Protein AF-A0A1L9REX5-F1 (afdb_monomer_lite)

Sequence (166 aa):
MTVNLNIWGQWEPEEWFLGEIGVVFCIDSLRELSISGVHLLPDDPKIDNPEKYHGQTQLEMLDVSGLCIDTQALCNMLSFPKALLHVRIYQVNDEGYEDMPGECATMEGLTAALDKQKHSLEVLEIQRPLKIIGSPPIEECTLDLSGFPKLEEYIGPYRDSSGISK

Structure (mmCIF, N/CA/C/O backbone):
data_AF-A0A1L9REX5-F1
#
_entry.id   AF-A0A1L9REX5-F1
#
loop_
_atom_site.group_PDB
_atom_site.id
_atom_site.type_symbol
_atom_site.label_atom_id
_atom_site.label_alt_id
_atom_site.label_comp_id
_atom_site.label_asym_id
_atom_site.label_entity_id
_atom_site.label_seq_id
_atom_site.pdbx_PDB_ins_code
_atom_site.Cartn_x
_atom_site.Cartn_y
_atom_site.Cartn_z
_atom_site.occupancy
_atom_site.B_iso_or_equiv
_atom_site.auth_seq_id
_atom_site.auth_comp_id
_atom_site.auth_asym_id
_atom_site.auth_atom_id
_atom_site.pdbx_PDB_model_num
ATOM 1 N N . MET A 1 1 ? -10.747 -13.324 6.744 1.00 87.25 1 MET A N 1
ATOM 2 C CA . MET A 1 1 ? -10.226 -14.358 5.823 1.00 87.25 1 MET A CA 1
ATOM 3 C C . MET A 1 1 ? -8.866 -13.898 5.343 1.00 87.25 1 MET A C 1
ATOM 5 O O . MET A 1 1 ? -8.732 -12.705 5.090 1.00 87.25 1 MET A O 1
ATOM 9 N N . THR A 1 2 ? -7.912 -14.814 5.221 1.00 89.00 2 THR A N 1
ATOM 10 C CA . THR A 1 2 ? -6.552 -14.526 4.746 1.00 89.00 2 THR A CA 1
ATOM 11 C C . THR A 1 2 ? -6.349 -15.198 3.398 1.00 89.00 2 THR A C 1
ATOM 13 O O . THR A 1 2 ? -6.713 -16.365 3.237 1.00 89.00 2 THR A O 1
ATOM 16 N N . VAL A 1 3 ? -5.785 -14.472 2.438 1.00 87.69 3 VAL A N 1
ATOM 17 C CA . VAL A 1 3 ? -5.393 -15.008 1.133 1.00 87.69 3 VAL A CA 1
ATOM 18 C C . VAL A 1 3 ? -3.912 -14.731 0.926 1.00 87.69 3 VAL A C 1
ATOM 20 O O . VAL A 1 3 ? -3.453 -13.605 1.089 1.00 87.69 3 VAL A O 1
ATOM 23 N N . ASN A 1 4 ? -3.177 -15.776 0.556 1.00 83.88 4 ASN A N 1
ATOM 24 C CA . ASN A 1 4 ? -1.774 -15.684 0.183 1.00 83.88 4 ASN A CA 1
ATOM 25 C C . ASN A 1 4 ? -1.651 -16.113 -1.276 1.00 83.88 4 ASN A C 1
ATOM 27 O O . ASN A 1 4 ? -1.946 -17.262 -1.612 1.00 83.88 4 ASN A O 1
ATOM 31 N N . LEU A 1 5 ? -1.239 -15.186 -2.132 1.00 80.94 5 LEU A N 1
ATOM 32 C CA . LEU A 1 5 ? -0.965 -15.422 -3.538 1.00 80.94 5 LEU A CA 1
ATOM 33 C C . LEU A 1 5 ? 0.541 -15.400 -3.732 1.00 80.94 5 LEU A C 1
ATOM 35 O O . LEU A 1 5 ? 1.179 -14.362 -3.590 1.00 80.94 5 LEU A O 1
ATOM 39 N N . ASN A 1 6 ? 1.099 -16.558 -4.065 1.00 75.19 6 ASN A N 1
ATOM 40 C CA . ASN A 1 6 ? 2.493 -16.657 -4.462 1.00 75.19 6 ASN A CA 1
ATOM 41 C C . ASN A 1 6 ? 2.530 -16.903 -5.963 1.00 75.19 6 ASN A C 1
ATOM 43 O O . ASN A 1 6 ? 2.181 -17.995 -6.421 1.00 75.19 6 ASN A O 1
ATOM 47 N N . ILE A 1 7 ? 2.895 -15.873 -6.716 1.00 72.12 7 ILE A N 1
ATOM 48 C CA . ILE A 1 7 ? 2.932 -15.937 -8.169 1.00 72.12 7 ILE A CA 1
ATOM 49 C C . ILE A 1 7 ? 4.338 -16.358 -8.572 1.00 72.12 7 ILE A C 1
ATOM 51 O O . ILE A 1 7 ? 5.293 -15.593 -8.483 1.00 72.12 7 ILE A O 1
ATOM 55 N N . TRP A 1 8 ? 4.453 -17.616 -8.989 1.00 58.19 8 TRP A N 1
ATOM 56 C CA . TRP A 1 8 ? 5.683 -18.197 -9.512 1.00 58.19 8 TRP A CA 1
ATOM 57 C C . TRP A 1 8 ? 5.495 -18.421 -11.013 1.00 58.19 8 TRP A C 1
ATOM 59 O O . TRP A 1 8 ? 5.040 -19.483 -11.432 1.00 58.19 8 TRP A O 1
ATOM 69 N N . GLY A 1 9 ? 5.779 -17.401 -11.819 1.00 52.28 9 GLY A N 1
ATOM 70 C CA . GLY A 1 9 ? 5.798 -17.500 -13.280 1.00 52.28 9 GLY A CA 1
ATOM 71 C C . GLY A 1 9 ? 7.234 -17.526 -13.791 1.00 52.28 9 GLY A C 1
ATOM 72 O O . GLY A 1 9 ? 8.088 -16.812 -13.264 1.00 52.28 9 GLY A O 1
ATOM 73 N N . GLN A 1 10 ? 7.527 -18.347 -14.802 1.00 50.38 10 GLN A N 1
ATOM 74 C CA . GLN A 1 10 ? 8.771 -18.184 -15.552 1.00 50.38 10 GLN A CA 1
ATOM 75 C C . GLN A 1 10 ? 8.665 -16.889 -16.358 1.00 50.38 10 GLN A C 1
ATOM 77 O O . GLN A 1 10 ? 7.926 -16.848 -17.325 1.00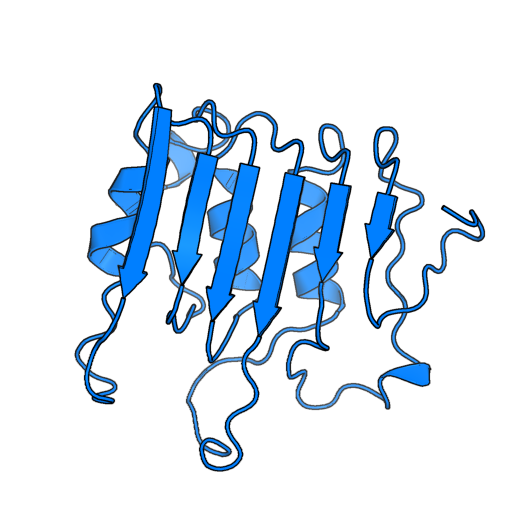 50.38 10 GLN A O 1
ATOM 82 N N . TRP A 1 11 ? 9.360 -15.853 -15.887 1.00 54.56 11 TRP A N 1
ATOM 83 C CA . TRP A 1 11 ? 10.078 -14.779 -16.591 1.00 54.56 11 TRP A CA 1
ATOM 84 C C . TRP A 1 11 ? 9.717 -14.428 -18.051 1.00 54.56 11 TRP A C 1
ATOM 86 O O . TRP A 1 11 ? 10.611 -14.087 -18.823 1.00 54.56 11 TRP A O 1
ATOM 96 N N . GLU A 1 12 ? 8.447 -14.458 -18.447 1.00 52.34 12 GLU A N 1
ATOM 97 C CA . GLU A 1 12 ? 7.996 -13.894 -19.716 1.00 52.34 12 GLU A CA 1
ATOM 98 C C . GLU A 1 12 ? 7.211 -12.599 -19.457 1.00 52.34 12 GLU A C 1
ATOM 100 O O . GLU A 1 12 ? 6.191 -12.621 -18.762 1.00 52.34 12 GLU A O 1
ATOM 105 N N . PRO A 1 13 ? 7.668 -11.456 -20.009 1.00 50.41 13 PRO A N 1
ATOM 106 C CA . PRO A 1 13 ? 6.993 -10.161 -19.917 1.00 50.41 13 PRO A CA 1
ATOM 107 C C . PRO A 1 13 ? 5.523 -10.156 -20.369 1.00 50.41 13 PRO A C 1
ATOM 109 O O . PRO A 1 13 ? 4.797 -9.199 -20.144 1.00 50.41 13 PRO A O 1
ATOM 112 N N . GLU A 1 14 ? 5.076 -11.198 -21.062 1.00 50.72 14 GLU A N 1
ATOM 113 C CA . GLU A 1 14 ? 3.751 -11.257 -21.674 1.00 50.72 14 GLU A CA 1
ATOM 114 C C . GLU A 1 14 ? 2.703 -11.929 -20.761 1.00 50.72 14 GLU A C 1
ATOM 116 O O . GLU A 1 14 ? 1.505 -11.801 -21.009 1.00 50.72 14 GLU A O 1
ATOM 121 N N . GLU A 1 15 ? 3.121 -12.560 -19.653 1.00 49.34 15 GLU A N 1
ATOM 122 C CA . GLU A 1 15 ? 2.246 -13.255 -18.691 1.00 49.34 15 GLU A CA 1
ATOM 123 C C . GLU A 1 15 ? 2.091 -12.493 -17.358 1.00 49.34 15 GLU A C 1
ATOM 125 O O . GLU A 1 15 ? 2.063 -13.066 -16.267 1.00 49.34 15 GLU A O 1
ATOM 130 N N . TRP A 1 16 ? 2.000 -11.163 -17.414 1.00 55.53 16 TRP A N 1
ATOM 131 C CA . TRP A 1 16 ? 1.821 -10.315 -16.232 1.00 55.53 16 TRP A CA 1
ATOM 132 C C . TRP A 1 16 ? 0.420 -10.479 -15.616 1.00 55.53 16 TRP A C 1
ATOM 134 O O . TRP A 1 16 ? -0.557 -9.831 -15.989 1.00 5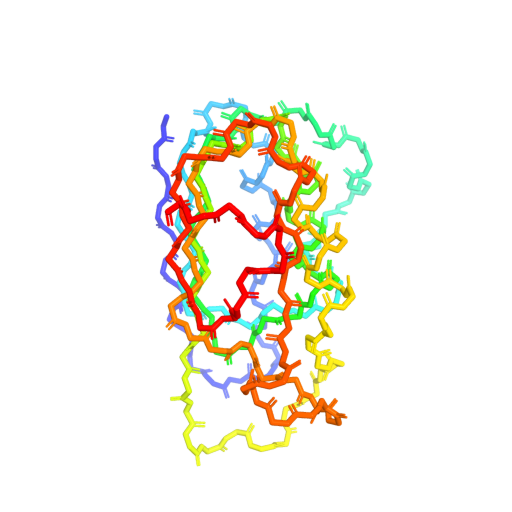5.53 16 TRP A O 1
ATOM 144 N N . PHE A 1 17 ? 0.343 -11.396 -14.652 1.00 54.88 17 PHE A N 1
ATOM 145 C CA . PHE A 1 17 ? -0.872 -11.973 -14.066 1.00 54.88 17 PHE A CA 1
ATOM 146 C C . PHE A 1 17 ? -1.748 -11.037 -13.207 1.00 54.88 17 PHE A C 1
ATOM 148 O O . PHE A 1 17 ? -2.794 -11.467 -12.717 1.00 54.88 17 PHE A O 1
ATOM 155 N N . LEU A 1 18 ? -1.373 -9.771 -12.989 1.00 56.34 18 LEU A N 1
ATOM 156 C CA . LEU A 1 18 ? -2.115 -8.889 -12.072 1.00 56.34 18 LEU A CA 1
ATOM 157 C C . LEU A 1 18 ? -3.479 -8.444 -12.597 1.00 56.34 18 LEU A C 1
ATOM 159 O O . LEU A 1 18 ? -4.344 -8.085 -11.794 1.00 56.34 18 LEU A O 1
ATOM 163 N N . GLY A 1 19 ? -3.710 -8.539 -13.910 1.00 54.91 19 GLY A N 1
ATOM 164 C CA . GLY A 1 19 ? -5.004 -8.193 -14.489 1.00 54.91 19 GLY A CA 1
ATOM 165 C C . GLY A 1 19 ? -6.164 -9.048 -13.971 1.00 54.91 19 GLY A C 1
ATOM 166 O O . GLY A 1 19 ? -7.270 -8.551 -13.817 1.00 54.91 19 GLY A O 1
ATOM 167 N N . GLU A 1 20 ? -5.906 -10.306 -13.613 1.00 59.31 20 GLU A N 1
ATOM 168 C CA . GLU A 1 20 ? -6.927 -11.224 -13.084 1.00 59.31 20 GLU A CA 1
ATOM 169 C C . GLU A 1 20 ? -7.011 -11.196 -11.546 1.00 59.31 20 GLU A C 1
ATOM 171 O O . GLU A 1 20 ? -7.964 -11.698 -10.952 1.00 59.31 20 GLU A O 1
ATOM 176 N N . ILE A 1 21 ? -6.026 -10.598 -10.866 1.00 69.06 21 ILE A N 1
ATOM 177 C CA . ILE A 1 21 ? -5.927 -10.601 -9.395 1.00 69.06 21 ILE A CA 1
ATOM 178 C C . ILE A 1 21 ? -6.644 -9.404 -8.773 1.00 69.06 21 ILE A C 1
ATOM 180 O O . ILE A 1 21 ? -6.998 -9.447 -7.594 1.00 69.06 21 ILE A O 1
ATOM 184 N N . GLY A 1 22 ? -6.960 -8.373 -9.559 1.00 72.56 22 GLY A N 1
ATOM 185 C CA . GLY A 1 22 ? -7.740 -7.227 -9.097 1.00 72.56 22 GLY A CA 1
ATOM 186 C C . GLY A 1 22 ? -9.053 -7.613 -8.404 1.00 72.56 22 GLY A C 1
ATOM 187 O O . GLY A 1 22 ? -9.425 -7.014 -7.397 1.00 72.56 22 GLY A O 1
ATOM 188 N N . VAL A 1 23 ? -9.695 -8.702 -8.841 1.00 78.69 23 VAL A N 1
ATOM 189 C CA . VAL A 1 23 ? -10.913 -9.241 -8.213 1.00 78.69 23 VAL A CA 1
ATOM 190 C C . VAL A 1 23 ? -10.743 -9.576 -6.727 1.00 78.69 23 VAL A C 1
ATOM 192 O O . VAL A 1 23 ? -11.713 -9.539 -5.975 1.00 78.69 23 VAL A O 1
ATOM 195 N N . VAL A 1 24 ? -9.522 -9.876 -6.276 1.00 83.69 24 VAL A N 1
ATOM 196 C CA . VAL A 1 24 ? -9.230 -10.210 -4.876 1.00 83.69 24 VAL A CA 1
ATOM 197 C C . VAL A 1 24 ? -9.451 -9.003 -3.972 1.00 83.69 24 VAL A C 1
ATOM 199 O O . VAL A 1 24 ? -9.936 -9.164 -2.852 1.00 83.69 24 VAL A O 1
ATOM 202 N N . PHE A 1 25 ? -9.212 -7.792 -4.482 1.00 83.00 25 PHE A N 1
ATOM 203 C CA . PHE A 1 25 ? -9.580 -6.568 -3.779 1.00 83.00 25 PHE A CA 1
ATOM 204 C C . PHE A 1 25 ? -11.101 -6.448 -3.637 1.00 83.00 25 PHE A C 1
ATOM 206 O O . PHE A 1 25 ? -11.570 -5.955 -2.626 1.00 83.00 25 PHE A O 1
ATOM 213 N N . CYS A 1 26 ? -11.908 -6.984 -4.550 1.00 82.56 26 CYS A N 1
ATOM 214 C CA . CYS A 1 26 ? -13.371 -6.912 -4.462 1.00 82.56 26 CYS A CA 1
ATOM 215 C C . CYS A 1 26 ? -14.009 -7.887 -3.447 1.00 82.56 26 CYS A C 1
ATOM 217 O O . CYS A 1 26 ? -15.235 -7.950 -3.360 1.00 82.56 26 CYS A O 1
ATOM 219 N N . ILE A 1 27 ? -13.228 -8.684 -2.707 1.00 86.44 27 ILE A N 1
ATOM 220 C CA . ILE A 1 27 ? -13.766 -9.681 -1.771 1.00 86.44 27 ILE A CA 1
ATOM 221 C C . ILE A 1 27 ? -14.001 -9.052 -0.389 1.00 86.44 27 ILE A C 1
ATOM 223 O O . ILE A 1 27 ? -13.082 -8.922 0.415 1.00 86.44 27 ILE A O 1
ATOM 227 N N . ASP A 1 28 ? -15.259 -8.759 -0.055 1.00 85.50 28 ASP A N 1
ATOM 228 C CA . ASP A 1 28 ? -15.643 -8.084 1.199 1.00 85.50 28 ASP A CA 1
ATOM 229 C C . ASP A 1 28 ? -15.229 -8.814 2.490 1.00 85.50 28 ASP A C 1
ATOM 231 O O . ASP A 1 28 ? -15.068 -8.195 3.540 1.00 85.50 28 ASP A O 1
ATOM 235 N N . SER A 1 29 ? -15.080 -10.141 2.461 1.00 89.38 29 SER A N 1
ATOM 236 C CA . SER A 1 29 ? -14.669 -10.929 3.635 1.00 89.38 29 SER A CA 1
ATOM 237 C C . SER A 1 29 ? -13.151 -11.020 3.821 1.00 89.38 29 SER A C 1
ATOM 239 O O . SER A 1 29 ? -12.683 -11.598 4.816 1.00 89.38 29 SER A O 1
ATOM 241 N N . LEU A 1 30 ? -12.380 -10.524 2.852 1.00 91.44 30 LEU A N 1
ATOM 242 C CA . LEU A 1 30 ? -10.926 -10.538 2.887 1.00 91.44 30 LEU A CA 1
ATOM 243 C C . LEU A 1 30 ? -10.421 -9.503 3.894 1.00 91.44 30 LEU A C 1
ATOM 245 O O . LEU A 1 30 ? -10.853 -8.356 3.887 1.00 91.44 30 LEU A O 1
ATOM 249 N N . ARG A 1 31 ? -9.532 -9.942 4.786 1.00 95.25 31 ARG A N 1
ATOM 250 C CA . ARG A 1 31 ? -8.938 -9.124 5.857 1.00 95.25 31 ARG A CA 1
ATOM 251 C C . ARG A 1 31 ? -7.434 -8.990 5.680 1.00 95.25 31 ARG A C 1
ATOM 253 O O . ARG A 1 31 ? -6.879 -7.937 5.952 1.00 95.25 31 ARG A O 1
ATOM 260 N N . GLU A 1 32 ? -6.800 -10.033 5.164 1.00 96.56 32 GLU A N 1
ATOM 261 C CA . GLU A 1 32 ? -5.356 -10.088 4.978 1.00 96.56 32 GLU A CA 1
ATOM 262 C C . GLU A 1 32 ? -5.049 -10.604 3.574 1.00 96.56 32 GLU A C 1
ATOM 264 O O . GLU A 1 32 ? -5.591 -11.634 3.154 1.00 96.56 32 GLU A O 1
ATOM 269 N N . LEU A 1 33 ? -4.183 -9.888 2.863 1.00 93.00 33 LEU A N 1
ATOM 270 C CA . LEU A 1 33 ? -3.754 -10.215 1.513 1.00 93.00 33 LEU A CA 1
ATOM 271 C C . LEU A 1 33 ? -2.236 -10.141 1.446 1.00 93.00 33 LEU A C 1
ATOM 273 O O . LEU A 1 33 ? -1.663 -9.068 1.615 1.00 93.00 33 LEU A O 1
ATOM 277 N N . SER A 1 34 ? -1.604 -11.277 1.172 1.00 92.38 34 SER A N 1
ATOM 278 C CA . SER A 1 34 ? -0.194 -11.328 0.801 1.00 92.38 34 SER A CA 1
ATOM 279 C C . SER A 1 34 ? -0.075 -11.658 -0.679 1.00 92.38 34 SER A C 1
ATOM 281 O O . SER A 1 34 ? -0.679 -12.625 -1.150 1.00 92.38 34 SER A O 1
ATOM 283 N N . ILE A 1 35 ? 0.677 -10.845 -1.409 1.00 87.69 35 ILE A N 1
ATOM 284 C CA . ILE A 1 35 ? 0.975 -11.016 -2.825 1.00 87.69 35 ILE A CA 1
ATOM 285 C C . ILE A 1 35 ? 2.492 -11.046 -2.957 1.00 87.69 35 ILE A C 1
ATOM 287 O O . ILE A 1 35 ? 3.156 -10.061 -2.650 1.00 87.69 35 ILE A O 1
ATOM 291 N N . SER A 1 36 ? 3.046 -12.159 -3.427 1.00 85.31 36 SER A N 1
ATOM 292 C CA . SER A 1 36 ? 4.485 -12.308 -3.633 1.00 85.31 36 SER A CA 1
ATOM 293 C C . SER A 1 36 ? 4.831 -12.688 -5.072 1.00 85.31 36 SER A C 1
ATOM 295 O O . SER A 1 36 ? 4.037 -13.329 -5.765 1.00 85.31 36 SER A O 1
ATOM 297 N N . GLY A 1 37 ? 6.027 -12.287 -5.5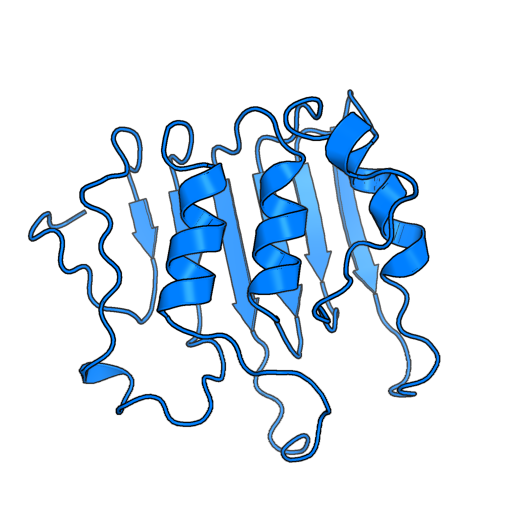14 1.00 77.75 37 GLY A N 1
ATOM 298 C CA . GLY A 1 37 ? 6.554 -12.603 -6.844 1.00 77.75 37 GLY A CA 1
ATOM 299 C C . GLY A 1 37 ? 5.939 -11.771 -7.973 1.00 77.75 37 GLY A C 1
ATOM 300 O O . GLY A 1 37 ? 5.866 -12.238 -9.105 1.00 77.75 37 GLY A O 1
ATOM 301 N N . VAL A 1 38 ? 5.466 -10.554 -7.677 1.00 76.31 38 VAL A N 1
ATOM 302 C CA . VAL A 1 38 ? 4.789 -9.694 -8.664 1.00 76.31 38 VAL A CA 1
ATOM 303 C C . VAL A 1 38 ? 5.687 -8.645 -9.311 1.00 76.31 38 VAL A C 1
ATOM 305 O O . VAL A 1 38 ? 6.650 -8.162 -8.717 1.00 76.31 38 VAL A O 1
ATOM 308 N N . HIS A 1 39 ? 5.310 -8.242 -10.521 1.00 77.81 39 HIS A N 1
ATOM 309 C CA . HIS A 1 39 ? 5.734 -6.992 -11.145 1.00 77.81 39 HIS A CA 1
ATOM 310 C C . HIS A 1 39 ? 4.514 -6.080 -11.192 1.00 77.81 39 HIS A C 1
ATOM 312 O O . HIS A 1 39 ? 3.620 -6.334 -11.992 1.00 77.81 39 HIS A O 1
ATOM 318 N N . LEU A 1 40 ? 4.445 -5.077 -10.314 1.00 79.00 40 LEU A N 1
ATOM 319 C CA . LEU A 1 40 ? 3.363 -4.096 -10.365 1.00 79.00 40 LEU A CA 1
ATOM 320 C C . LEU A 1 40 ? 3.689 -3.044 -11.423 1.00 79.00 40 LEU A C 1
ATOM 322 O O . LEU A 1 40 ? 4.715 -2.369 -11.316 1.00 79.00 40 LEU A O 1
ATOM 326 N N . LEU A 1 41 ? 2.809 -2.890 -12.405 1.00 79.12 41 LEU A N 1
ATOM 327 C CA . LEU A 1 41 ? 2.914 -1.899 -13.471 1.00 79.12 41 LEU A CA 1
ATOM 328 C C . LEU A 1 41 ? 1.868 -0.795 -13.286 1.00 79.12 41 LEU A C 1
ATOM 330 O O . LEU A 1 41 ? 0.863 -1.040 -12.622 1.00 79.12 41 LEU A O 1
ATOM 334 N N . PRO A 1 42 ? 2.042 0.395 -13.892 1.00 79.56 42 PRO A N 1
ATOM 335 C CA . PRO A 1 42 ? 1.188 1.560 -13.629 1.00 79.56 42 PRO A CA 1
ATOM 336 C C . PRO A 1 42 ? -0.331 1.322 -13.697 1.00 79.56 42 PRO A C 1
ATOM 338 O O . PRO A 1 42 ? -1.087 1.928 -12.937 1.00 79.56 42 PRO A O 1
ATOM 341 N N . ASP A 1 43 ? -0.777 0.420 -14.575 1.00 79.12 43 ASP A N 1
ATOM 342 C CA . ASP A 1 43 ? -2.196 0.109 -14.792 1.00 79.12 43 ASP A CA 1
ATOM 343 C C . ASP A 1 43 ? -2.746 -0.997 -13.866 1.00 79.12 43 ASP A C 1
ATOM 345 O O . ASP A 1 43 ? -3.905 -1.399 -13.998 1.00 79.12 43 ASP A O 1
ATOM 349 N N . ASP A 1 44 ? -1.939 -1.517 -12.937 1.00 81.31 44 ASP A N 1
ATOM 350 C CA . ASP A 1 44 ? -2.364 -2.545 -11.991 1.00 81.31 44 ASP A CA 1
ATOM 351 C C . ASP A 1 44 ? -3.045 -1.954 -10.737 1.00 81.31 44 ASP A C 1
ATOM 353 O O . ASP A 1 44 ? -2.742 -0.833 -10.322 1.00 81.31 44 ASP A O 1
ATOM 357 N N . PRO A 1 45 ? -3.954 -2.707 -10.087 1.00 84.38 45 PRO A N 1
ATOM 358 C CA . PRO A 1 45 ? -4.570 -3.923 -10.605 1.00 84.38 45 PRO A CA 1
ATOM 359 C C . PRO A 1 45 ? -5.590 -3.577 -11.699 1.00 84.38 45 PRO A C 1
ATOM 361 O O . PRO A 1 45 ? -6.383 -2.645 -11.543 1.00 84.38 45 PRO A O 1
ATOM 364 N N . LYS A 1 46 ? -5.637 -4.362 -12.782 1.00 81.25 46 LYS A N 1
ATOM 365 C CA . LYS A 1 46 ? -6.642 -4.143 -13.835 1.00 81.25 46 LYS A CA 1
ATOM 366 C C . LYS A 1 46 ? -8.008 -4.586 -13.319 1.00 81.25 46 LYS A C 1
ATOM 368 O O . LYS A 1 46 ? -8.266 -5.770 -13.133 1.00 81.25 46 LYS A O 1
ATOM 373 N N . ILE A 1 47 ? -8.878 -3.623 -13.048 1.00 78.25 47 ILE A N 1
ATOM 374 C CA . ILE A 1 47 ? -10.252 -3.853 -12.598 1.00 78.25 47 ILE A CA 1
ATOM 375 C C . ILE A 1 47 ? -11.171 -3.016 -13.473 1.00 78.25 47 ILE A C 1
ATOM 377 O O . ILE A 1 47 ? -10.935 -1.825 -13.669 1.00 78.25 47 ILE A O 1
ATOM 381 N N . ASP A 1 48 ? -12.253 -3.619 -13.957 1.00 79.56 48 ASP A N 1
ATOM 382 C CA . ASP A 1 48 ? -13.306 -2.867 -14.629 1.00 79.56 48 ASP A CA 1
ATOM 383 C C . ASP A 1 48 ? -13.976 -1.907 -13.637 1.00 79.56 48 ASP A C 1
ATOM 385 O O . ASP A 1 48 ? -14.593 -2.325 -12.654 1.00 79.56 48 ASP A O 1
ATOM 389 N N . ASN A 1 49 ? -13.898 -0.606 -13.931 1.00 80.50 49 ASN A N 1
ATOM 390 C CA . ASN A 1 49 ? -14.471 0.471 -13.118 1.00 80.50 49 ASN A CA 1
ATOM 391 C C . ASN A 1 49 ? -13.959 0.470 -11.653 1.00 80.50 49 ASN A C 1
ATOM 393 O O . ASN A 1 49 ? -14.748 0.259 -10.725 1.00 80.50 49 ASN A O 1
ATOM 397 N N . PRO A 1 50 ? -12.654 0.725 -11.426 1.00 79.88 50 PRO A N 1
ATOM 398 C CA . PRO A 1 50 ? -12.018 0.610 -10.107 1.00 79.88 50 PRO A CA 1
ATOM 399 C C . PRO A 1 50 ? -12.637 1.553 -9.064 1.00 79.88 50 PRO A C 1
ATOM 401 O O . PRO A 1 50 ? -12.803 1.169 -7.907 1.00 79.88 50 PRO A O 1
ATOM 404 N N . GLU A 1 51 ? -13.115 2.724 -9.499 1.00 84.38 51 GLU A N 1
ATOM 405 C CA . GLU A 1 51 ? -13.815 3.713 -8.666 1.00 84.38 51 GLU A CA 1
ATOM 406 C C . GLU A 1 51 ? -15.016 3.137 -7.914 1.00 84.38 51 GLU A C 1
ATOM 408 O O . GLU A 1 51 ? -15.349 3.578 -6.814 1.00 84.38 51 GLU A O 1
ATOM 413 N N . LYS A 1 52 ? -15.670 2.116 -8.481 1.00 84.00 52 LYS A N 1
ATOM 414 C CA . LYS A 1 52 ? -16.788 1.438 -7.826 1.00 84.00 52 LYS A CA 1
ATOM 415 C C . LYS A 1 52 ? -16.361 0.731 -6.542 1.00 84.00 52 LYS A C 1
ATOM 417 O O . LYS A 1 52 ? -17.198 0.579 -5.664 1.00 84.00 52 LYS A O 1
ATOM 422 N N . TYR A 1 53 ? -15.115 0.280 -6.445 1.00 82.44 53 TYR A N 1
ATOM 423 C CA . TYR A 1 53 ? -14.616 -0.560 -5.355 1.00 82.44 53 TYR A CA 1
ATOM 424 C C . TYR A 1 53 ? -13.731 0.209 -4.365 1.00 82.44 53 TYR A C 1
ATOM 426 O O . TYR A 1 53 ? -13.348 -0.341 -3.331 1.00 82.44 53 TYR A O 1
ATOM 434 N N . HIS A 1 54 ? -13.434 1.481 -4.645 1.00 87.38 54 HIS A N 1
ATOM 435 C CA . HIS A 1 54 ? -12.671 2.348 -3.753 1.00 87.38 54 HIS A CA 1
ATOM 436 C C . HIS A 1 54 ? -13.331 2.466 -2.372 1.00 87.38 54 HIS A C 1
ATOM 438 O O . HIS A 1 54 ? -14.524 2.750 -2.243 1.00 87.38 54 HIS A O 1
ATOM 444 N N . GLY A 1 55 ? -12.539 2.233 -1.326 1.00 84.38 55 GLY A N 1
ATOM 445 C CA . GLY A 1 55 ? -12.969 2.267 0.071 1.00 84.38 55 GLY A CA 1
ATOM 446 C C . GLY A 1 55 ? -14.030 1.233 0.475 1.00 84.38 55 GLY A C 1
ATOM 447 O O . GLY A 1 55 ? -14.697 1.434 1.494 1.00 84.38 55 GLY A O 1
ATOM 448 N N . GLN A 1 56 ? -14.241 0.161 -0.297 1.00 82.88 56 GLN A N 1
ATOM 449 C CA . GLN A 1 56 ? -15.289 -0.832 -0.003 1.00 82.88 56 GLN A CA 1
ATOM 450 C C . GLN A 1 56 ? -14.765 -2.075 0.706 1.00 82.88 56 GLN A C 1
ATOM 452 O O . GLN A 1 56 ? -15.478 -2.686 1.507 1.00 82.88 56 GLN A O 1
ATOM 457 N N . THR A 1 57 ? -13.508 -2.426 0.451 1.00 88.25 57 THR A N 1
ATOM 458 C CA . THR A 1 57 ? -12.934 -3.669 0.955 1.00 88.25 57 THR A CA 1
ATOM 459 C C . THR A 1 57 ? -12.647 -3.551 2.444 1.00 88.25 57 THR A C 1
ATOM 461 O O . THR A 1 57 ? -12.328 -2.483 2.977 1.00 88.25 57 THR A O 1
ATOM 464 N N . GLN A 1 58 ? -12.774 -4.680 3.126 1.00 91.94 58 GLN A N 1
ATOM 465 C CA . GLN A 1 58 ? -12.510 -4.797 4.551 1.00 91.94 58 GLN A CA 1
ATOM 466 C C . GLN A 1 58 ? -11.055 -5.188 4.843 1.00 91.94 58 GLN A C 1
ATOM 468 O O . GLN A 1 58 ? -10.761 -5.667 5.935 1.00 91.94 58 GLN A O 1
ATOM 473 N N . LEU A 1 59 ? -10.165 -5.031 3.860 1.00 94.81 59 LEU A N 1
ATOM 474 C CA . LEU A 1 59 ? -8.770 -5.419 3.978 1.00 94.81 59 LEU A CA 1
ATOM 475 C C . LEU A 1 59 ? -8.072 -4.556 5.039 1.00 94.81 59 LEU A C 1
ATOM 477 O O . LEU A 1 59 ? -8.074 -3.331 4.951 1.00 94.81 59 LEU A O 1
ATOM 481 N N . GLU A 1 60 ? -7.478 -5.220 6.023 1.00 96.88 60 GLU A N 1
ATOM 482 C CA . GLU A 1 60 ? -6.774 -4.635 7.169 1.00 96.88 60 GLU A CA 1
ATOM 483 C C . GLU A 1 60 ? -5.255 -4.779 7.020 1.00 96.88 60 GLU A C 1
ATOM 485 O O . GLU A 1 60 ? -4.510 -3.919 7.486 1.00 96.88 60 GLU A O 1
ATOM 490 N N . MET A 1 61 ? -4.790 -5.823 6.329 1.00 97.31 61 MET A N 1
ATOM 491 C CA . MET A 1 61 ? -3.373 -6.064 6.073 1.00 97.31 61 MET A CA 1
ATOM 492 C C . MET A 1 61 ? -3.108 -6.323 4.593 1.00 97.31 61 MET A C 1
ATOM 494 O O . MET A 1 61 ? -3.734 -7.194 3.983 1.00 97.31 61 MET A O 1
ATOM 498 N N . LEU A 1 62 ? -2.126 -5.607 4.052 1.00 95.50 62 LEU A N 1
ATOM 499 C CA . LEU A 1 62 ? -1.592 -5.816 2.715 1.00 95.50 62 LEU A CA 1
ATOM 500 C C . LEU A 1 62 ? -0.081 -6.044 2.802 1.00 95.50 62 LEU A C 1
ATOM 502 O O . LEU A 1 62 ? 0.655 -5.195 3.298 1.00 95.50 62 LEU A O 1
ATOM 506 N N . ASP A 1 63 ? 0.371 -7.185 2.303 1.00 94.38 63 ASP A N 1
ATOM 507 C CA . ASP A 1 63 ? 1.783 -7.532 2.172 1.00 94.38 63 ASP A CA 1
ATOM 508 C C . ASP A 1 63 ? 2.091 -7.736 0.690 1.00 94.38 63 ASP A C 1
ATOM 510 O O . ASP A 1 63 ? 1.497 -8.601 0.044 1.00 94.38 63 ASP A O 1
ATOM 514 N N . VAL A 1 64 ? 2.963 -6.900 0.131 1.00 89.88 64 VAL A N 1
ATOM 515 C CA . VAL A 1 64 ? 3.346 -6.964 -1.278 1.00 89.88 64 VAL A CA 1
ATOM 516 C C . VAL A 1 64 ? 4.843 -7.158 -1.392 1.00 89.88 64 VAL A C 1
ATOM 518 O O . VAL A 1 64 ? 5.636 -6.309 -0.989 1.00 89.88 64 VAL A O 1
ATOM 521 N N . SER A 1 65 ? 5.214 -8.268 -2.013 1.00 85.88 65 SER A N 1
ATOM 522 C CA . SER A 1 65 ? 6.579 -8.634 -2.343 1.00 85.88 65 SER A CA 1
ATOM 523 C C . SER A 1 65 ? 6.724 -8.738 -3.859 1.00 85.88 65 SER A C 1
ATOM 525 O O . SER A 1 65 ? 6.110 -9.596 -4.497 1.00 85.88 65 SER A O 1
ATOM 527 N N . GLY A 1 66 ? 7.511 -7.847 -4.454 1.00 74.75 66 GLY A N 1
ATOM 528 C CA . GLY A 1 66 ? 7.631 -7.732 -5.904 1.00 74.75 66 GLY A CA 1
ATOM 529 C C . GLY A 1 66 ? 9.063 -7.583 -6.395 1.00 74.75 66 GLY A C 1
ATOM 530 O O . GLY A 1 66 ? 9.946 -7.131 -5.673 1.00 74.75 66 GLY A O 1
ATOM 531 N N . LEU A 1 67 ? 9.290 -7.951 -7.651 1.00 67.88 67 LEU A N 1
ATOM 532 C CA . LEU A 1 67 ? 10.543 -7.694 -8.371 1.00 67.88 67 LEU A CA 1
ATOM 533 C C . LEU A 1 67 ? 10.601 -6.236 -8.861 1.00 67.88 67 LEU A C 1
ATOM 535 O O . LEU A 1 67 ? 11.665 -5.622 -8.918 1.00 67.88 67 LEU A O 1
ATOM 539 N N . CYS A 1 68 ? 9.434 -5.661 -9.161 1.00 75.12 68 CYS A N 1
ATOM 540 C CA . CYS A 1 68 ? 9.250 -4.253 -9.491 1.00 75.12 68 CYS A CA 1
ATOM 541 C C . CYS A 1 68 ? 7.927 -3.760 -8.891 1.00 75.12 68 CYS A C 1
ATOM 543 O O . CYS A 1 68 ? 6.919 -4.466 -8.960 1.00 75.12 68 CYS A O 1
ATOM 545 N N . ILE A 1 69 ? 7.947 -2.578 -8.276 1.00 79.69 69 ILE A N 1
ATOM 546 C CA . ILE A 1 69 ? 6.786 -1.961 -7.630 1.00 79.69 69 ILE A CA 1
ATOM 547 C C . ILE A 1 69 ? 6.664 -0.537 -8.166 1.00 79.69 69 ILE A C 1
ATOM 549 O O . ILE A 1 69 ? 7.386 0.360 -7.731 1.00 79.69 69 ILE A O 1
ATOM 553 N N . ASP A 1 70 ? 5.760 -0.342 -9.120 1.00 83.56 70 ASP A N 1
ATOM 554 C CA . ASP A 1 70 ? 5.360 0.984 -9.571 1.00 83.56 70 ASP A CA 1
ATOM 555 C C . ASP A 1 70 ? 4.495 1.699 -8.508 1.00 83.56 70 ASP A C 1
ATOM 557 O O . ASP A 1 70 ? 3.655 1.095 -7.830 1.00 83.56 70 ASP A O 1
ATOM 561 N N . THR A 1 71 ? 4.702 3.009 -8.336 1.00 85.88 71 THR A N 1
ATOM 562 C CA . THR A 1 71 ? 3.990 3.792 -7.312 1.00 85.88 71 THR A CA 1
ATOM 563 C C . THR A 1 71 ? 2.548 4.134 -7.678 1.00 85.88 71 THR A C 1
ATOM 565 O O . THR A 1 71 ? 1.727 4.281 -6.773 1.00 85.88 71 THR A O 1
ATOM 568 N N . GLN A 1 72 ? 2.208 4.237 -8.966 1.00 86.94 72 GLN A N 1
ATOM 569 C CA . GLN A 1 72 ? 0.822 4.387 -9.413 1.00 86.94 72 GLN A CA 1
ATOM 570 C C . GLN A 1 72 ? 0.043 3.094 -9.162 1.00 86.94 72 GLN A C 1
ATOM 572 O O . GLN A 1 72 ? -1.066 3.142 -8.630 1.00 86.94 72 GLN A O 1
ATOM 577 N N . ALA A 1 73 ? 0.656 1.943 -9.433 1.00 86.62 73 ALA A N 1
ATOM 578 C CA . ALA A 1 73 ? 0.078 0.641 -9.125 1.00 86.62 73 ALA A CA 1
ATOM 579 C C . ALA A 1 73 ? -0.210 0.487 -7.626 1.00 86.62 73 ALA A C 1
ATOM 581 O O . ALA A 1 73 ? -1.317 0.137 -7.210 1.00 86.62 73 ALA A O 1
ATOM 582 N N . LEU A 1 74 ? 0.776 0.834 -6.791 1.00 89.38 74 LEU A N 1
ATOM 583 C CA . LEU A 1 74 ? 0.616 0.852 -5.341 1.00 89.38 74 LEU A CA 1
ATOM 584 C C . LEU A 1 74 ? -0.505 1.813 -4.913 1.00 89.38 74 LEU A C 1
ATOM 586 O O . LEU A 1 74 ? -1.326 1.464 -4.068 1.00 89.38 74 LEU A O 1
ATOM 590 N N . CYS A 1 75 ? -0.583 3.002 -5.518 1.00 90.88 75 CYS A N 1
ATOM 591 C CA . CYS A 1 75 ? -1.641 3.980 -5.264 1.00 90.88 75 CYS A CA 1
ATOM 592 C C . CYS A 1 75 ? -3.036 3.418 -5.580 1.00 90.88 75 CYS A C 1
ATOM 594 O O . CYS A 1 75 ? -3.967 3.585 -4.786 1.00 90.88 75 CYS A O 1
ATOM 596 N N . ASN A 1 76 ? -3.177 2.705 -6.699 1.00 89.44 76 ASN A N 1
ATOM 597 C CA . ASN A 1 76 ? -4.419 2.034 -7.072 1.00 89.44 76 ASN A CA 1
ATOM 598 C C . ASN A 1 76 ? -4.768 0.944 -6.045 1.00 89.44 76 ASN A C 1
ATOM 600 O O . ASN A 1 76 ? -5.864 0.958 -5.486 1.00 89.44 76 ASN A O 1
ATOM 604 N N . MET A 1 77 ? -3.824 0.050 -5.720 1.00 90.62 77 MET A N 1
ATOM 605 C CA . MET A 1 77 ? -4.022 -1.022 -4.729 1.00 90.62 77 MET A CA 1
ATOM 606 C C . MET A 1 77 ? -4.456 -0.479 -3.364 1.00 90.62 77 MET A C 1
ATOM 608 O O . MET A 1 77 ? -5.391 -1.000 -2.758 1.00 90.62 77 MET A O 1
ATOM 612 N N . LEU A 1 78 ? -3.814 0.592 -2.892 1.00 93.56 78 LEU A N 1
ATOM 613 C CA . LEU A 1 78 ? -4.129 1.237 -1.619 1.00 93.56 78 LEU A CA 1
ATOM 614 C C . LEU A 1 78 ? -5.424 2.060 -1.663 1.00 93.56 78 LEU A C 1
ATOM 616 O O . LEU A 1 78 ? -5.876 2.501 -0.613 1.00 93.56 78 LEU A O 1
ATOM 620 N N . SER A 1 79 ? -6.058 2.262 -2.821 1.00 92.44 79 SER A N 1
ATOM 621 C CA . SER A 1 79 ? -7.335 2.988 -2.921 1.00 92.44 79 SER A CA 1
ATOM 622 C C . SER A 1 79 ? -8.563 2.093 -2.698 1.00 92.44 79 SER A C 1
ATOM 624 O O . SER A 1 79 ? -9.637 2.592 -2.356 1.00 92.44 79 SER A O 1
ATOM 626 N N . PHE A 1 80 ? -8.431 0.771 -2.851 1.00 91.06 80 PHE A N 1
ATOM 627 C CA . PHE A 1 80 ? -9.547 -0.160 -2.642 1.00 91.06 80 PHE A CA 1
ATOM 628 C C . PHE A 1 80 ? -9.939 -0.317 -1.167 1.00 91.06 80 PHE A C 1
ATOM 630 O O . PHE A 1 80 ? -11.129 -0.203 -0.859 1.00 91.06 80 PHE A O 1
ATOM 637 N N . PRO A 1 81 ? -9.008 -0.566 -0.230 1.00 93.38 81 PRO A N 1
ATOM 638 C CA . PRO A 1 81 ? -9.379 -0.822 1.151 1.00 93.38 81 PRO A CA 1
ATOM 639 C C . PRO A 1 81 ? -9.976 0.388 1.842 1.00 93.38 81 PRO A C 1
ATOM 641 O O . PRO A 1 81 ? -9.531 1.521 1.667 1.00 93.38 81 PRO A O 1
ATOM 644 N N . LYS A 1 82 ? -10.971 0.136 2.690 1.00 93.06 82 LYS A N 1
ATOM 645 C CA . LYS A 1 82 ? -11.568 1.179 3.521 1.00 93.06 82 LYS A CA 1
ATOM 646 C C . LYS A 1 82 ? -10.600 1.706 4.581 1.00 93.06 82 LYS A C 1
ATOM 648 O O . LYS A 1 82 ? -10.633 2.895 4.891 1.00 93.06 82 LYS A O 1
ATOM 653 N N . ALA A 1 83 ? -9.842 0.805 5.201 1.00 95.19 83 ALA A N 1
ATOM 654 C CA . ALA A 1 83 ? -8.948 1.118 6.306 1.00 95.19 83 ALA A CA 1
ATOM 655 C C . ALA A 1 83 ? -7.896 0.013 6.469 1.00 95.19 83 ALA A C 1
ATOM 657 O O . ALA A 1 83 ? -8.111 -0.944 7.211 1.00 95.19 83 ALA A O 1
ATOM 658 N N . LEU A 1 84 ? -6.759 0.161 5.792 1.00 97.06 84 LEU A N 1
ATOM 659 C CA . LEU A 1 84 ? -5.583 -0.663 6.050 1.00 97.06 84 LEU A CA 1
ATOM 660 C C . LEU A 1 84 ? -4.933 -0.235 7.364 1.00 97.06 84 LEU A C 1
ATOM 662 O O . LEU A 1 84 ? -4.708 0.956 7.587 1.00 97.06 84 LEU A O 1
ATOM 666 N N . LEU A 1 85 ? -4.627 -1.221 8.202 1.00 97.88 85 LEU A N 1
ATOM 667 C CA . LEU A 1 85 ? -3.889 -1.067 9.450 1.00 97.88 85 LEU A CA 1
ATOM 668 C C . LEU A 1 85 ? -2.410 -1.359 9.212 1.00 97.88 85 LEU A C 1
ATOM 670 O O . LEU A 1 85 ? -1.557 -0.603 9.664 1.00 97.88 85 LEU A O 1
ATOM 674 N N . HIS A 1 86 ? -2.100 -2.418 8.459 1.00 98.12 86 HIS A N 1
ATOM 675 C CA . HIS A 1 86 ? -0.729 -2.859 8.219 1.00 98.12 86 HIS A CA 1
ATOM 676 C C . HIS A 1 86 ? -0.414 -2.905 6.724 1.00 98.12 86 HIS A C 1
ATOM 678 O O . HIS A 1 86 ? -1.126 -3.547 5.945 1.00 98.12 86 HIS A O 1
ATOM 684 N N . VAL A 1 87 ? 0.691 -2.272 6.333 1.00 97.12 87 VAL A N 1
ATOM 685 C CA . VAL A 1 87 ? 1.227 -2.339 4.971 1.00 97.12 87 VAL A CA 1
ATOM 686 C C . VAL A 1 87 ? 2.679 -2.785 5.027 1.00 97.12 87 VAL A C 1
ATOM 688 O O . VAL A 1 87 ? 3.504 -2.150 5.682 1.00 97.12 87 VAL A O 1
ATOM 691 N N . ARG A 1 88 ? 2.990 -3.867 4.311 1.00 95.50 88 ARG A N 1
ATOM 692 C CA . ARG A 1 88 ? 4.358 -4.326 4.073 1.00 95.50 88 ARG A CA 1
ATOM 693 C C . ARG A 1 88 ? 4.680 -4.266 2.593 1.00 95.50 88 ARG A C 1
ATOM 695 O O . ARG A 1 88 ? 3.916 -4.756 1.766 1.00 95.50 88 ARG A O 1
ATOM 702 N N . ILE A 1 89 ? 5.817 -3.665 2.276 1.00 91.94 89 ILE A N 1
ATOM 703 C CA . ILE A 1 89 ? 6.321 -3.504 0.920 1.00 91.94 89 ILE A CA 1
ATOM 704 C C . ILE A 1 89 ? 7.743 -4.052 0.882 1.00 91.94 89 ILE A C 1
ATOM 706 O O . ILE A 1 89 ? 8.651 -3.579 1.572 1.00 91.94 89 ILE A O 1
ATOM 710 N N . TYR A 1 90 ? 7.937 -5.062 0.047 1.00 87.62 90 TYR A N 1
ATOM 711 C CA . TYR A 1 90 ? 9.215 -5.710 -0.163 1.00 87.62 90 TYR A CA 1
ATOM 712 C C . TYR A 1 90 ? 9.558 -5.710 -1.647 1.00 87.62 90 TYR A C 1
ATOM 714 O O . TYR A 1 90 ? 8.867 -6.331 -2.449 1.00 87.62 90 TYR A O 1
ATOM 722 N N . GLN A 1 91 ? 10.650 -5.044 -2.019 1.00 80.12 91 GLN A N 1
ATOM 723 C CA . GLN A 1 91 ? 11.198 -5.167 -3.365 1.00 80.12 91 GLN A CA 1
ATOM 724 C C . GLN A 1 91 ? 12.410 -6.107 -3.359 1.00 80.12 91 GLN A C 1
ATOM 726 O O . GLN A 1 91 ? 13.402 -5.869 -2.663 1.00 80.12 91 GLN A O 1
ATOM 731 N N . VAL A 1 92 ? 12.332 -7.178 -4.148 1.00 73.12 92 VAL A N 1
ATOM 732 C CA . VAL A 1 92 ? 13.452 -8.083 -4.418 1.00 73.12 92 VAL A CA 1
ATOM 733 C C . VAL A 1 92 ? 14.385 -7.376 -5.405 1.00 73.12 92 VAL A C 1
ATOM 735 O O . VAL A 1 92 ? 13.971 -7.026 -6.507 1.00 73.12 92 VAL A O 1
ATOM 738 N N . ASN A 1 93 ? 15.651 -7.176 -5.028 1.00 61.25 93 ASN A N 1
ATOM 739 C CA . ASN A 1 93 ? 16.674 -6.790 -6.000 1.00 61.25 93 ASN A CA 1
ATOM 740 C C . ASN A 1 93 ? 17.134 -8.053 -6.709 1.00 61.25 93 ASN A C 1
ATOM 742 O O . ASN A 1 93 ? 17.645 -8.955 -6.046 1.00 61.25 93 ASN A O 1
ATOM 746 N N . ASP A 1 94 ? 16.997 -8.082 -8.025 1.00 57.16 94 ASP A N 1
ATOM 747 C CA . ASP A 1 94 ? 17.652 -9.085 -8.844 1.00 57.16 94 ASP A CA 1
ATOM 748 C C . ASP A 1 94 ? 18.632 -8.367 -9.780 1.00 57.16 94 ASP A C 1
ATOM 750 O O . ASP A 1 94 ? 18.257 -7.448 -10.514 1.00 57.16 94 ASP A O 1
ATOM 754 N N . GLU A 1 95 ? 19.912 -8.732 -9.691 1.00 53.56 95 GLU A N 1
ATOM 755 C CA . GLU A 1 95 ? 21.057 -8.062 -10.337 1.00 53.56 95 GLU A CA 1
ATOM 756 C C . GLU A 1 95 ? 21.084 -8.246 -11.875 1.00 53.56 95 GLU A C 1
ATOM 758 O O . GLU A 1 95 ? 22.110 -8.037 -12.514 1.00 53.56 95 GLU A O 1
ATOM 763 N N . GLY A 1 96 ? 19.960 -8.627 -12.492 1.00 51.78 96 GLY A N 1
ATOM 764 C CA . GLY A 1 96 ? 19.840 -8.943 -13.920 1.00 51.78 96 GLY A CA 1
ATOM 765 C C . GLY A 1 96 ? 18.782 -8.154 -14.699 1.00 51.78 96 GLY A C 1
ATOM 766 O O . GLY A 1 96 ? 18.600 -8.427 -15.881 1.00 51.78 96 GLY A O 1
ATOM 767 N N . TYR A 1 97 ? 18.080 -7.197 -14.080 1.00 53.66 97 TYR A N 1
ATOM 768 C CA . TYR A 1 97 ? 16.901 -6.542 -14.679 1.00 53.66 97 TYR A CA 1
ATOM 769 C C . TYR A 1 97 ? 17.027 -5.012 -14.738 1.00 53.66 97 TYR A C 1
ATOM 771 O O . TYR A 1 97 ? 16.198 -4.264 -14.210 1.00 53.66 97 TYR A O 1
ATOM 779 N N . GLU A 1 98 ? 18.099 -4.528 -15.364 1.00 51.84 98 GLU A N 1
ATOM 780 C CA . GLU A 1 98 ? 18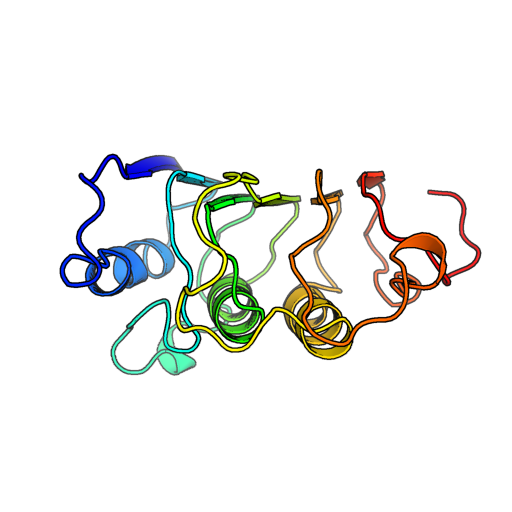.326 -3.091 -15.576 1.00 51.84 98 GLU A CA 1
ATOM 781 C C . GLU A 1 98 ? 17.387 -2.471 -16.629 1.00 51.84 98 GLU A C 1
ATOM 783 O O . GLU A 1 98 ? 17.099 -1.282 -16.528 1.00 51.84 98 GLU A O 1
ATOM 788 N N . ASP A 1 99 ? 16.817 -3.283 -17.530 1.00 51.09 99 ASP A N 1
ATOM 789 C CA . ASP A 1 99 ? 16.064 -2.835 -18.717 1.00 51.09 99 ASP A CA 1
ATOM 790 C C . ASP A 1 99 ? 14.533 -3.041 -18.644 1.00 51.09 99 ASP A C 1
ATOM 792 O O . ASP A 1 99 ? 13.853 -3.054 -19.672 1.00 51.09 99 ASP A O 1
ATOM 796 N N . MET A 1 100 ? 13.946 -3.237 -17.456 1.00 53.44 100 MET A N 1
ATOM 797 C CA . MET A 1 100 ? 12.495 -3.458 -17.371 1.00 53.44 100 MET A CA 1
ATOM 798 C C . MET A 1 100 ? 11.677 -2.179 -17.652 1.00 53.44 100 MET A C 1
ATOM 800 O O . MET A 1 100 ? 11.959 -1.134 -17.061 1.00 53.44 100 MET A O 1
ATOM 804 N N . PRO A 1 101 ? 10.633 -2.254 -18.505 1.00 44.06 101 PRO A N 1
ATOM 805 C CA . PRO A 1 101 ? 9.737 -1.140 -18.780 1.00 44.06 101 PRO A CA 1
ATOM 806 C C . PRO A 1 101 ? 8.797 -0.906 -17.592 1.00 44.06 101 PRO A C 1
ATOM 808 O O . PRO A 1 101 ? 7.920 -1.711 -17.296 1.00 44.06 101 PRO A O 1
ATOM 811 N N . GLY A 1 102 ? 8.983 0.222 -16.925 1.00 48.97 102 GLY A N 1
ATOM 812 C CA . GLY A 1 102 ? 8.111 0.733 -15.878 1.00 48.97 102 GLY A CA 1
ATOM 813 C C . GLY A 1 102 ? 8.631 2.101 -15.474 1.00 48.97 102 GLY A C 1
ATOM 814 O O . GLY A 1 102 ? 9.841 2.269 -15.284 1.00 48.97 102 GLY A O 1
ATOM 815 N N . GLU A 1 103 ? 7.752 3.099 -15.405 1.00 53.31 103 GLU A N 1
ATOM 816 C CA . GLU A 1 103 ? 8.135 4.350 -14.760 1.00 53.31 103 GLU A CA 1
ATOM 817 C C . GLU A 1 103 ? 8.519 4.003 -13.322 1.00 53.31 103 GLU A C 1
ATOM 819 O O . GLU A 1 103 ? 7.829 3.276 -12.615 1.00 53.31 103 GLU A O 1
ATOM 824 N N . CYS A 1 104 ? 9.725 4.383 -12.930 1.00 57.62 104 CYS A N 1
ATOM 825 C CA . CYS A 1 104 ? 10.219 3.991 -11.625 1.00 57.62 104 CYS A CA 1
ATOM 826 C C . CYS A 1 104 ? 9.413 4.663 -10.522 1.00 57.62 104 CYS A C 1
ATOM 828 O O . CYS A 1 104 ? 8.962 5.798 -10.678 1.00 57.62 104 CYS A O 1
ATOM 830 N N . ALA A 1 105 ? 9.296 3.967 -9.389 1.00 67.25 105 ALA A N 1
ATOM 831 C CA . ALA A 1 105 ? 8.739 4.52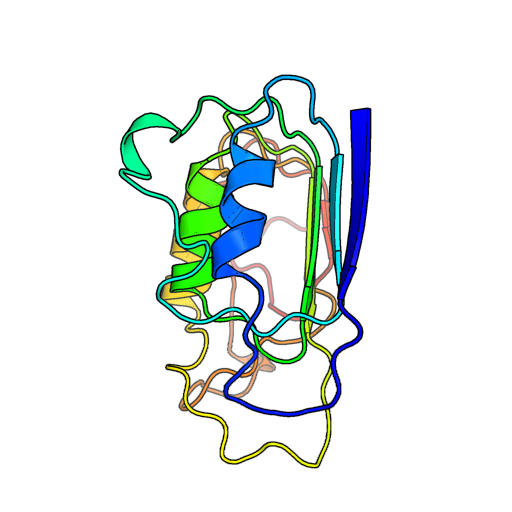1 -8.166 1.00 67.25 105 ALA A CA 1
ATOM 832 C C . ALA A 1 105 ? 9.326 5.914 -7.921 1.00 67.25 105 ALA A C 1
ATOM 834 O O . ALA A 1 105 ? 10.537 6.066 -7.983 1.00 67.25 105 ALA A O 1
ATOM 835 N N . THR A 1 106 ? 8.509 6.925 -7.643 1.00 76.19 106 THR A N 1
ATOM 836 C CA . THR A 1 106 ? 9.002 8.237 -7.191 1.00 76.19 106 THR A CA 1
ATOM 837 C C . THR A 1 106 ? 8.708 8.407 -5.705 1.00 76.19 106 THR A C 1
ATOM 839 O O . THR A 1 106 ? 7.751 7.828 -5.193 1.00 76.19 106 THR A O 1
ATOM 842 N N . MET A 1 107 ? 9.495 9.215 -4.984 1.00 82.00 107 MET A N 1
ATOM 843 C CA . MET A 1 107 ? 9.177 9.513 -3.576 1.00 82.00 107 MET A CA 1
ATOM 844 C C . MET A 1 107 ? 7.826 10.223 -3.436 1.00 82.00 107 MET A C 1
ATOM 846 O O . MET A 1 107 ? 7.074 9.944 -2.502 1.00 82.00 107 MET A O 1
ATOM 850 N N . GLU A 1 108 ? 7.495 11.106 -4.381 1.00 85.00 108 GLU A N 1
ATOM 851 C CA . GLU A 1 108 ? 6.185 11.757 -4.448 1.00 85.00 108 GLU A CA 1
ATOM 852 C C . GLU A 1 108 ? 5.070 10.730 -4.677 1.00 85.00 108 GLU A C 1
ATOM 854 O O . GLU A 1 108 ? 4.091 10.718 -3.934 1.00 85.00 108 GLU A O 1
ATOM 859 N N . GLY A 1 109 ? 5.252 9.812 -5.629 1.00 86.25 109 GLY A N 1
ATOM 860 C CA . GLY A 1 109 ? 4.305 8.735 -5.906 1.00 86.25 109 GLY A CA 1
ATOM 861 C C . GLY A 1 109 ? 4.110 7.794 -4.717 1.00 86.25 109 GLY A C 1
ATOM 862 O O . GLY A 1 109 ? 2.976 7.457 -4.385 1.00 86.25 109 GLY A O 1
ATOM 863 N N . LEU A 1 110 ? 5.190 7.412 -4.029 1.00 87.81 110 LEU A N 1
ATOM 864 C CA . LEU A 1 110 ? 5.120 6.583 -2.824 1.00 87.81 110 LEU A CA 1
ATOM 865 C C . LEU A 1 110 ? 4.350 7.298 -1.709 1.00 87.81 110 LEU A C 1
ATOM 867 O O . LEU A 1 110 ? 3.457 6.709 -1.103 1.00 87.81 110 LEU A O 1
ATOM 871 N N . THR A 1 111 ? 4.656 8.575 -1.470 1.00 89.69 111 THR A N 1
ATOM 872 C CA . THR A 1 111 ? 3.954 9.388 -0.468 1.00 89.69 111 THR A CA 1
ATOM 873 C C . THR A 1 111 ? 2.467 9.490 -0.811 1.00 89.69 111 THR A C 1
ATOM 875 O O . THR A 1 111 ? 1.623 9.203 0.032 1.00 89.69 111 THR A O 1
ATOM 878 N N . ALA A 1 112 ? 2.133 9.807 -2.066 1.00 91.19 112 ALA A N 1
ATOM 879 C CA . ALA A 1 112 ? 0.756 9.907 -2.542 1.00 91.19 112 ALA A CA 1
ATOM 880 C C . ALA A 1 112 ? -0.019 8.582 -2.427 1.00 91.19 112 ALA A C 1
ATOM 882 O O . ALA A 1 112 ? -1.210 8.592 -2.104 1.00 91.19 112 ALA A O 1
ATOM 883 N N . ALA A 1 113 ? 0.646 7.449 -2.665 1.00 92.88 113 ALA A N 1
ATOM 884 C CA . ALA A 1 113 ? 0.059 6.126 -2.502 1.00 92.88 113 ALA A CA 1
ATOM 885 C C . ALA A 1 113 ? -0.265 5.833 -1.028 1.00 92.88 113 ALA A C 1
ATOM 887 O O . ALA A 1 113 ? -1.388 5.445 -0.707 1.00 92.88 113 ALA A O 1
ATOM 888 N N . LEU A 1 114 ? 0.686 6.071 -0.119 1.00 94.25 114 LEU A N 1
ATOM 889 C CA . LEU A 1 114 ? 0.491 5.873 1.322 1.00 94.25 114 LEU A CA 1
ATOM 890 C C . LEU A 1 114 ? -0.585 6.808 1.896 1.00 94.25 114 LEU A C 1
ATOM 892 O O . LEU A 1 114 ? -1.351 6.409 2.777 1.00 94.25 114 LEU A O 1
ATOM 896 N N . ASP A 1 115 ? -0.711 8.019 1.347 1.00 94.75 115 ASP A N 1
ATOM 897 C CA . ASP A 1 115 ? -1.701 9.015 1.765 1.00 94.75 115 ASP A CA 1
ATOM 898 C C . ASP A 1 115 ? -3.154 8.530 1.628 1.00 94.75 115 ASP A C 1
ATOM 900 O O . ASP A 1 115 ? -4.039 9.004 2.349 1.00 94.75 115 ASP A O 1
ATOM 904 N N . LYS A 1 116 ? -3.406 7.534 0.765 1.00 95.06 116 LYS A N 1
ATOM 905 C CA . LYS A 1 116 ? -4.713 6.865 0.634 1.00 95.06 116 LYS A CA 1
ATOM 906 C C . LYS A 1 116 ? -5.176 6.211 1.932 1.00 95.06 116 LYS A C 1
ATOM 908 O O . LYS A 1 116 ? -6.377 6.108 2.160 1.00 95.06 116 LYS A O 1
ATOM 913 N N . GLN A 1 117 ? -4.238 5.806 2.787 1.00 96.12 117 GLN A N 1
ATOM 914 C CA . GLN A 1 117 ? -4.502 5.072 4.026 1.00 96.12 117 GLN A CA 1
ATOM 915 C C . GLN A 1 117 ? -4.003 5.816 5.274 1.00 96.12 117 GLN A C 1
ATOM 917 O O . GLN A 1 117 ? -3.977 5.257 6.370 1.00 96.12 117 GLN A O 1
ATOM 922 N N . LYS A 1 118 ? -3.659 7.107 5.157 1.00 95.06 118 LYS A N 1
ATOM 923 C CA . LYS A 1 118 ? -3.036 7.877 6.250 1.00 95.06 118 LYS A CA 1
ATOM 924 C C . LYS A 1 118 ? -3.814 7.896 7.564 1.00 95.06 118 LYS A C 1
ATOM 926 O O . LYS A 1 118 ? -3.227 7.972 8.636 1.00 95.06 118 LYS A O 1
ATOM 931 N N . HIS A 1 119 ? -5.143 7.838 7.498 1.00 96.38 119 HIS A N 1
ATOM 932 C CA . HIS A 1 119 ? -6.010 7.929 8.676 1.00 96.38 119 HIS A CA 1
ATOM 933 C C . HIS A 1 119 ? -6.213 6.595 9.405 1.00 96.38 119 HIS A C 1
ATOM 935 O O . HIS A 1 119 ? -6.768 6.590 10.509 1.00 96.38 119 HIS A O 1
ATOM 941 N N . SER A 1 120 ? -5.808 5.479 8.798 1.00 97.31 120 SER A N 1
ATOM 942 C CA . SER A 1 120 ? -5.986 4.135 9.350 1.00 97.31 120 SER A CA 1
ATOM 943 C C . SER A 1 120 ? -4.679 3.411 9.634 1.00 97.31 120 SER A C 1
ATOM 945 O O . SER A 1 120 ? -4.684 2.582 10.532 1.00 97.31 120 SER A O 1
ATOM 947 N N . LEU A 1 121 ? -3.603 3.723 8.908 1.00 97.25 121 LEU A N 1
ATOM 948 C CA . LEU A 1 121 ? -2.354 2.972 8.968 1.00 97.25 121 LEU A CA 1
ATOM 949 C C . LEU A 1 121 ? -1.705 3.044 10.359 1.00 97.25 121 LEU A C 1
ATOM 951 O O . LEU A 1 121 ? -1.455 4.134 10.874 1.00 97.25 121 LEU A O 1
ATOM 955 N N . GLU A 1 122 ? -1.425 1.873 10.926 1.00 97.25 122 GLU A N 1
ATOM 956 C CA . GLU A 1 122 ? -0.808 1.645 12.239 1.00 97.25 122 GLU A CA 1
ATOM 957 C C . GLU A 1 122 ? 0.635 1.141 12.092 1.00 97.25 122 GLU A C 1
ATOM 959 O O . GLU A 1 122 ? 1.515 1.585 12.827 1.00 97.25 122 GLU A O 1
ATOM 964 N N . VAL A 1 123 ? 0.908 0.297 11.089 1.00 96.88 123 VAL A N 1
ATOM 965 C CA . VAL A 1 123 ? 2.247 -0.247 10.812 1.00 96.88 123 VAL A CA 1
ATOM 966 C C . VAL A 1 123 ? 2.597 -0.087 9.337 1.00 96.88 123 VAL A C 1
ATOM 968 O O . VAL A 1 123 ? 1.853 -0.534 8.458 1.00 96.88 123 VAL A O 1
ATOM 971 N N . LEU A 1 124 ? 3.761 0.509 9.070 1.00 96.12 124 LEU A N 1
ATOM 972 C CA . LEU A 1 124 ? 4.351 0.607 7.738 1.00 96.12 124 LEU A CA 1
ATOM 973 C C . LEU A 1 124 ? 5.733 -0.043 7.721 1.00 96.12 124 LEU A C 1
ATOM 975 O O . LEU A 1 124 ? 6.663 0.430 8.368 1.00 96.12 124 LEU A O 1
ATOM 979 N N . GLU A 1 125 ? 5.893 -1.084 6.916 1.00 95.00 125 GLU A N 1
ATOM 980 C CA . GLU A 1 125 ? 7.181 -1.731 6.697 1.00 95.00 125 GLU A CA 1
ATOM 981 C C . GLU A 1 125 ? 7.568 -1.630 5.223 1.00 95.00 125 GLU A C 1
ATOM 983 O O . GLU A 1 125 ? 6.861 -2.110 4.341 1.00 95.00 125 GLU A O 1
ATOM 988 N N . ILE A 1 126 ? 8.713 -1.017 4.952 1.00 91.31 126 ILE A N 1
ATOM 989 C CA . ILE A 1 126 ? 9.334 -0.964 3.634 1.00 91.31 126 ILE A CA 1
ATOM 990 C C . I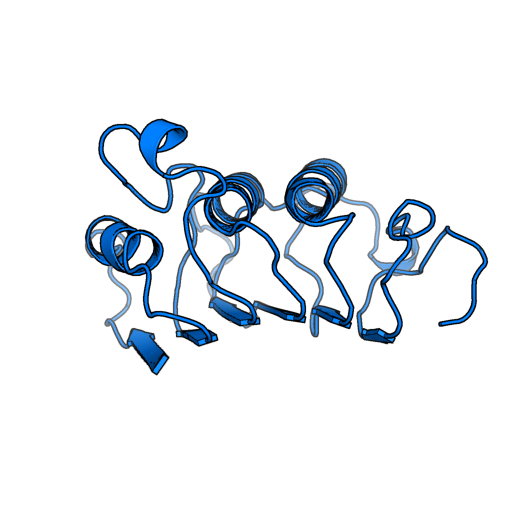LE A 1 126 ? 10.735 -1.531 3.816 1.00 91.31 126 ILE A C 1
ATOM 992 O O . ILE A 1 126 ? 11.620 -0.821 4.260 1.00 91.31 126 ILE A O 1
ATOM 996 N N . GLN A 1 127 ? 10.981 -2.810 3.541 1.00 84.12 127 GLN A N 1
ATOM 997 C CA . GLN A 1 127 ? 12.272 -3.403 3.944 1.00 84.12 127 GLN A CA 1
ATOM 998 C C . GLN A 1 127 ? 13.459 -2.924 3.107 1.00 84.12 127 GLN A C 1
ATOM 1000 O O . GLN A 1 127 ? 14.602 -2.934 3.567 1.00 84.12 127 GLN A O 1
ATOM 1005 N N . ARG A 1 128 ? 13.207 -2.569 1.845 1.00 78.12 128 ARG A N 1
ATOM 1006 C CA . ARG A 1 128 ? 14.239 -2.168 0.896 1.00 78.12 128 ARG A CA 1
ATOM 1007 C C . ARG A 1 128 ? 13.822 -0.933 0.125 1.00 78.12 128 ARG A C 1
ATOM 1009 O O . ARG A 1 128 ? 12.628 -0.695 -0.045 1.00 78.12 128 ARG A O 1
ATOM 1016 N N . PRO A 1 129 ? 14.802 -0.159 -0.353 1.00 74.88 129 PRO A N 1
ATOM 1017 C CA . PRO A 1 129 ? 14.512 1.005 -1.160 1.00 74.88 129 PRO A CA 1
ATOM 1018 C C . PRO A 1 129 ? 13.825 0.548 -2.433 1.00 74.88 129 PRO A C 1
ATOM 1020 O O . PRO A 1 129 ? 14.344 -0.334 -3.122 1.00 74.88 129 PRO A O 1
ATOM 1023 N N . LEU A 1 130 ? 12.694 1.161 -2.759 1.00 76.94 130 LEU A N 1
ATOM 1024 C CA . LEU A 1 130 ? 12.152 1.034 -4.099 1.00 76.94 130 LEU A CA 1
ATOM 1025 C C . LEU A 1 130 ? 13.190 1.577 -5.085 1.00 76.94 130 LEU A C 1
ATOM 1027 O O . LEU A 1 130 ? 13.888 2.553 -4.791 1.00 76.94 130 LEU A O 1
ATOM 1031 N N . LYS A 1 131 ? 13.336 0.927 -6.238 1.00 70.31 131 LYS A N 1
ATOM 1032 C CA . LYS A 1 131 ? 14.257 1.400 -7.278 1.00 70.31 131 LYS A CA 1
ATOM 1033 C C . LYS A 1 131 ? 13.673 2.677 -7.889 1.00 70.31 131 LYS A C 1
ATOM 1035 O O . LYS A 1 131 ? 12.729 2.607 -8.668 1.00 70.31 131 LYS A O 1
ATOM 1040 N N . ILE A 1 132 ? 14.229 3.833 -7.524 1.00 64.12 132 ILE A N 1
ATOM 1041 C CA . ILE A 1 132 ? 13.809 5.143 -8.036 1.00 64.12 132 ILE A CA 1
ATOM 1042 C C . ILE A 1 132 ? 14.844 5.637 -9.056 1.00 64.12 132 ILE A C 1
ATOM 1044 O O . ILE A 1 132 ? 15.982 5.934 -8.691 1.00 64.12 132 ILE A O 1
ATOM 1048 N N . ILE A 1 133 ? 14.479 5.730 -10.339 1.00 56.50 133 ILE A N 1
ATOM 1049 C CA . ILE A 1 133 ? 15.354 6.317 -11.368 1.00 56.50 133 ILE A CA 1
ATOM 1050 C C . ILE A 1 133 ? 15.433 7.832 -11.173 1.00 56.50 133 ILE A C 1
ATOM 1052 O O . ILE A 1 133 ? 14.418 8.507 -11.028 1.00 56.50 133 ILE A O 1
ATOM 1056 N N . GLY A 1 134 ? 16.655 8.369 -11.207 1.00 54.56 134 GLY A N 1
ATOM 1057 C CA . GLY A 1 134 ? 16.898 9.811 -11.124 1.00 54.56 134 GLY A CA 1
ATOM 1058 C C . GLY A 1 134 ? 16.736 10.407 -9.725 1.00 54.56 134 GLY A C 1
ATOM 1059 O O . GLY A 1 134 ? 16.878 11.619 -9.577 1.00 54.56 134 GLY A O 1
ATOM 1060 N N . SER A 1 135 ? 16.475 9.581 -8.706 1.00 54.50 135 SER A N 1
ATOM 1061 C CA . SER A 1 135 ? 16.477 10.043 -7.321 1.00 54.50 135 SER A CA 1
ATOM 1062 C C . SER A 1 135 ? 17.885 10.366 -6.839 1.00 54.50 135 SER A C 1
ATOM 1064 O O . SER A 1 135 ? 18.857 9.748 -7.292 1.00 54.50 135 SER A O 1
ATOM 1066 N N . PRO A 1 136 ? 18.001 11.288 -5.871 1.00 59.78 136 PRO A N 1
ATOM 1067 C CA . PRO A 1 136 ? 19.228 11.426 -5.111 1.00 59.78 136 PRO A CA 1
ATOM 1068 C C . PRO A 1 136 ? 19.564 10.104 -4.391 1.00 59.78 136 PRO A C 1
ATOM 1070 O O . PRO A 1 136 ? 18.700 9.224 -4.267 1.00 59.78 136 PRO A O 1
ATOM 1073 N N . PRO A 1 137 ? 20.811 9.939 -3.914 1.00 67.00 137 PRO A N 1
ATOM 1074 C CA . PRO A 1 137 ? 21.180 8.823 -3.051 1.00 67.00 137 PRO A CA 1
ATOM 1075 C C . PRO A 1 137 ? 20.133 8.619 -1.957 1.00 67.00 137 PRO A C 1
ATOM 1077 O O . PRO A 1 137 ? 19.539 9.579 -1.459 1.00 67.00 137 PRO A O 1
ATOM 1080 N N . ILE A 1 138 ? 19.876 7.370 -1.582 1.00 70.69 138 ILE A N 1
ATOM 1081 C CA . ILE A 1 138 ? 18.804 7.068 -0.634 1.00 70.69 138 ILE A CA 1
ATOM 1082 C C . ILE A 1 138 ? 18.956 7.806 0.697 1.00 70.69 138 ILE A C 1
ATOM 1084 O O . ILE A 1 138 ? 17.962 8.142 1.335 1.00 70.69 138 ILE A O 1
ATOM 1088 N N . GLU A 1 139 ? 20.190 8.110 1.094 1.00 70.50 139 GLU A N 1
ATOM 1089 C CA . GLU A 1 139 ? 20.495 8.861 2.306 1.00 70.50 139 GLU A CA 1
ATOM 1090 C C . GLU A 1 139 ? 19.880 10.273 2.319 1.00 70.50 139 GLU A C 1
ATOM 1092 O O . GLU A 1 139 ? 19.734 10.868 3.391 1.00 70.50 139 GLU A O 1
ATOM 1097 N N . GLU A 1 140 ? 19.517 10.793 1.145 1.00 74.19 140 GLU A N 1
ATOM 1098 C CA . GLU A 1 140 ? 18.868 12.086 0.927 1.00 74.19 140 GLU A CA 1
ATOM 1099 C C . GLU A 1 140 ? 17.347 11.962 0.722 1.00 74.19 140 GLU A C 1
ATOM 1101 O O . GLU A 1 140 ? 16.641 12.970 0.730 1.00 74.19 140 GLU A O 1
ATOM 1106 N N . CYS A 1 141 ? 16.819 10.743 0.568 1.00 79.56 141 CYS A N 1
ATOM 1107 C CA . CYS A 1 141 ? 15.385 10.499 0.445 1.00 79.56 141 CYS A CA 1
ATOM 1108 C C . CYS A 1 141 ? 14.721 10.477 1.829 1.00 79.56 141 CYS A C 1
ATOM 1110 O O . CYS A 1 141 ? 15.060 9.668 2.700 1.00 79.56 141 CYS A O 1
ATOM 1112 N N . THR A 1 142 ? 13.725 11.340 2.014 1.00 84.19 142 THR A N 1
ATOM 1113 C CA . THR A 1 142 ? 12.912 11.405 3.232 1.00 84.19 142 THR A CA 1
ATOM 1114 C C . THR A 1 142 ? 11.457 11.074 2.944 1.00 84.19 142 THR A C 1
ATOM 1116 O O . THR A 1 142 ? 10.929 11.464 1.903 1.00 84.19 142 THR A O 1
ATOM 1119 N N . LEU A 1 143 ? 10.806 10.404 3.891 1.00 87.44 143 LEU A N 1
ATOM 1120 C CA . LEU A 1 143 ? 9.369 10.158 3.887 1.00 87.44 143 LEU A CA 1
ATOM 1121 C C . LEU A 1 143 ? 8.739 10.978 5.018 1.00 87.44 143 LEU A C 1
ATOM 1123 O O . LEU A 1 143 ? 9.155 10.850 6.166 1.00 87.44 143 LEU A O 1
ATOM 1127 N N . ASP A 1 144 ? 7.770 11.839 4.705 1.00 88.38 144 ASP A N 1
ATOM 1128 C CA . ASP A 1 144 ? 7.074 12.627 5.726 1.00 88.38 144 ASP A CA 1
ATOM 1129 C C . ASP A 1 144 ? 5.890 11.843 6.295 1.00 88.38 144 ASP A C 1
ATOM 1131 O O . ASP A 1 144 ? 4.840 11.722 5.664 1.00 88.38 144 ASP A O 1
ATOM 1135 N N . LEU A 1 145 ? 6.062 11.321 7.510 1.00 89.69 145 LEU A N 1
ATOM 1136 C CA . LEU A 1 145 ? 5.036 10.548 8.210 1.00 89.69 145 LEU A CA 1
ATOM 1137 C C . LEU A 1 145 ? 4.246 11.381 9.234 1.00 89.69 145 LEU A C 1
ATOM 1139 O O . LEU A 1 145 ? 3.417 10.839 9.971 1.00 89.69 145 LEU A O 1
ATOM 1143 N N . SER A 1 146 ? 4.446 12.705 9.277 1.00 87.62 146 SER A N 1
ATOM 1144 C CA . SER A 1 146 ? 3.765 13.595 10.233 1.00 87.62 146 SER A CA 1
ATOM 1145 C C . SER A 1 146 ? 2.240 13.600 10.064 1.00 87.62 146 SER A C 1
ATOM 1147 O O . SER A 1 146 ? 1.500 13.794 11.031 1.00 87.62 146 SER A O 1
ATOM 1149 N N . GLY A 1 147 ? 1.760 13.326 8.846 1.00 89.19 147 GLY A N 1
ATOM 1150 C CA . GLY A 1 147 ? 0.344 13.254 8.486 1.00 89.19 147 GLY A CA 1
ATOM 1151 C C . GLY A 1 147 ? -0.373 11.949 8.855 1.00 89.19 147 GLY A C 1
ATOM 1152 O O . GLY A 1 147 ? -1.561 11.829 8.549 1.00 89.19 147 GLY A O 1
ATOM 1153 N N . PHE A 1 148 ? 0.307 10.989 9.496 1.00 94.06 148 PHE A N 1
ATOM 1154 C CA . PHE A 1 148 ? -0.221 9.656 9.811 1.00 94.06 148 PHE A CA 1
ATOM 1155 C C . PHE A 1 148 ? -0.569 9.545 11.309 1.00 94.06 148 PHE A C 1
ATOM 1157 O O . PHE A 1 148 ? 0.259 9.099 12.113 1.00 94.06 148 PHE A O 1
ATOM 1164 N N . PRO A 1 149 ? -1.786 9.957 11.727 1.00 93.88 149 PRO A N 1
ATOM 1165 C CA . PRO A 1 149 ? -2.155 10.099 13.138 1.00 93.88 149 PRO A CA 1
ATOM 1166 C C . PRO A 1 149 ? -2.182 8.792 13.933 1.00 93.88 149 PRO A C 1
ATOM 1168 O O . PRO A 1 149 ? -2.139 8.848 15.159 1.00 93.88 149 PRO A O 1
ATOM 1171 N N . LYS A 1 150 ? -2.301 7.644 13.260 1.00 95.44 150 LYS A N 1
ATOM 1172 C CA . LYS A 1 150 ? -2.372 6.322 13.895 1.00 95.44 150 LYS A CA 1
ATOM 1173 C C . LYS A 1 150 ? -1.110 5.487 13.742 1.00 95.44 150 LYS A C 1
ATOM 1175 O O . LYS A 1 150 ? -1.042 4.429 14.342 1.00 95.44 150 LYS A O 1
ATOM 1180 N N . LEU A 1 151 ? -0.136 5.948 12.960 1.00 95.25 151 LEU A N 1
ATOM 1181 C CA . LEU A 1 151 ? 1.061 5.162 12.701 1.00 95.25 151 LEU A CA 1
ATOM 1182 C C . LEU A 1 151 ? 1.848 5.019 14.004 1.00 95.25 151 LEU A C 1
ATOM 1184 O O . LEU A 1 151 ? 2.268 6.027 14.574 1.00 95.25 151 LEU A O 1
ATOM 1188 N N . GLU A 1 152 ? 2.026 3.792 14.464 1.00 93.88 152 GLU A N 1
ATOM 1189 C CA . GLU A 1 152 ? 2.754 3.455 15.685 1.00 93.88 152 GLU A CA 1
ATOM 1190 C C . GLU A 1 152 ? 4.169 2.986 15.354 1.00 93.88 152 GLU A C 1
ATOM 1192 O O . GLU A 1 152 ? 5.102 3.317 16.079 1.00 93.88 152 GLU A O 1
ATOM 1197 N N . GLU A 1 153 ? 4.337 2.286 14.229 1.00 93.75 153 GLU A N 1
ATOM 1198 C CA . GLU A 1 153 ? 5.602 1.671 13.841 1.00 93.75 153 GLU A CA 1
ATOM 1199 C C . GLU A 1 153 ? 5.918 1.928 12.363 1.00 93.75 153 GLU A C 1
ATOM 1201 O O . GLU A 1 153 ? 5.091 1.700 11.473 1.00 93.75 153 GLU A O 1
ATOM 1206 N N . TYR A 1 154 ? 7.144 2.387 12.104 1.00 93.31 154 TYR A N 1
ATOM 1207 C CA . TYR A 1 154 ? 7.715 2.472 10.765 1.00 93.31 154 TYR A CA 1
ATOM 1208 C C . TYR A 1 154 ? 9.066 1.759 10.722 1.00 93.31 154 TYR A C 1
ATOM 1210 O O . TYR A 1 154 ? 10.003 2.118 11.433 1.00 93.31 154 TYR A O 1
ATOM 1218 N N . ILE A 1 155 ? 9.176 0.767 9.843 1.00 92.25 155 ILE A N 1
ATOM 1219 C CA . ILE A 1 155 ? 10.416 0.039 9.583 1.00 92.25 155 ILE A CA 1
ATOM 1220 C C . ILE A 1 155 ? 10.772 0.264 8.121 1.00 92.25 155 ILE A C 1
ATOM 1222 O O . ILE A 1 155 ? 10.156 -0.327 7.237 1.00 92.25 155 ILE A O 1
ATOM 1226 N N . GLY A 1 156 ? 11.777 1.088 7.836 1.00 90.38 156 GLY A N 1
ATOM 1227 C CA . GLY A 1 156 ? 12.227 1.215 6.458 1.00 90.38 156 GLY A CA 1
ATOM 1228 C C . GLY A 1 156 ? 13.495 2.019 6.225 1.00 90.38 156 GLY A C 1
ATOM 1229 O O . GLY A 1 156 ? 14.092 2.545 7.165 1.00 90.38 156 GLY A O 1
ATOM 1230 N N . PRO A 1 157 ? 13.955 2.074 4.962 1.00 86.69 157 PRO A N 1
ATOM 1231 C CA . PRO A 1 157 ? 15.249 2.632 4.603 1.00 86.69 157 PRO A CA 1
ATOM 1232 C C . PRO A 1 157 ? 15.223 4.157 4.466 1.00 86.69 157 PRO A C 1
ATOM 1234 O O . PRO A 1 157 ? 16.280 4.784 4.485 1.00 86.69 157 PRO A O 1
ATOM 1237 N N . TYR A 1 158 ? 14.040 4.759 4.301 1.00 87.12 158 TYR A N 1
ATOM 1238 C CA . TYR A 1 158 ? 13.890 6.205 4.167 1.00 87.12 158 TYR A CA 1
ATOM 1239 C C . TYR A 1 158 ? 13.876 6.853 5.540 1.00 87.12 158 TYR A C 1
ATOM 1241 O O . TYR A 1 158 ? 13.227 6.348 6.457 1.00 87.12 158 TYR A O 1
ATOM 1249 N N . ARG A 1 159 ? 14.556 7.990 5.677 1.00 86.06 159 ARG A N 1
ATOM 1250 C CA . ARG A 1 159 ? 14.501 8.764 6.918 1.00 86.06 159 ARG A CA 1
ATOM 1251 C C . ARG A 1 159 ? 13.115 9.371 7.082 1.00 86.06 159 ARG A C 1
ATOM 1253 O O . ARG A 1 159 ? 12.600 9.974 6.142 1.00 86.06 159 ARG A O 1
ATOM 1260 N N . ASP A 1 160 ? 12.555 9.264 8.280 1.00 85.31 160 ASP A N 1
ATOM 1261 C CA . ASP A 1 160 ? 11.342 9.998 8.618 1.00 85.31 160 ASP A CA 1
ATOM 1262 C C . ASP A 1 160 ? 11.675 11.485 8.824 1.00 85.31 160 ASP A C 1
ATOM 1264 O O . ASP A 1 160 ? 12.464 11.845 9.704 1.00 85.31 160 ASP A O 1
ATOM 1268 N N . SER A 1 161 ? 11.096 12.359 7.997 1.00 81.00 161 SER A N 1
ATOM 1269 C CA . SER A 1 161 ? 11.250 13.814 8.130 1.00 81.00 161 SER A CA 1
ATOM 1270 C C . SER A 1 161 ? 10.280 14.447 9.129 1.00 81.00 161 SER A C 1
ATOM 1272 O O . SER A 1 161 ? 10.385 15.645 9.385 1.00 81.00 161 SER A O 1
ATOM 1274 N N . SER A 1 162 ? 9.367 13.673 9.723 1.00 72.88 162 SER A N 1
ATOM 1275 C CA . SER A 1 162 ? 8.376 14.161 10.690 1.00 72.88 162 SER A CA 1
ATOM 1276 C C . SER A 1 162 ? 8.997 14.666 11.999 1.00 72.88 162 SER A C 1
ATOM 1278 O O . SER A 1 162 ? 8.352 15.388 12.762 1.00 72.88 162 SER A O 1
ATOM 1280 N N . GLY A 1 163 ? 10.250 14.283 12.280 1.00 58.84 163 GLY A N 1
ATOM 1281 C CA . GLY A 1 163 ? 10.934 14.580 13.540 1.00 58.84 163 GLY A CA 1
ATOM 1282 C C . GLY A 1 163 ? 10.399 13.787 14.737 1.00 58.84 163 GLY A C 1
ATOM 1283 O O . GLY A 1 163 ? 10.838 14.020 15.864 1.00 58.84 163 GLY A O 1
ATOM 1284 N N . ILE A 1 164 ? 9.472 12.853 14.511 1.00 56.62 164 ILE A N 1
ATOM 1285 C CA . ILE A 1 164 ? 8.961 11.928 15.516 1.00 56.62 164 ILE A CA 1
ATOM 1286 C C . ILE A 1 164 ? 9.824 10.668 15.424 1.00 56.62 164 ILE A C 1
ATOM 1288 O O . ILE A 1 164 ? 9.784 9.961 14.425 1.00 56.62 164 ILE A O 1
ATOM 1292 N N . SER A 1 165 ? 10.626 10.371 16.450 1.00 48.28 165 SER A N 1
ATOM 1293 C CA . SER A 1 165 ? 11.151 9.007 16.584 1.00 48.28 165 SER A CA 1
ATOM 1294 C C . SER A 1 165 ? 9.966 8.095 16.892 1.00 48.28 165 SER A C 1
ATOM 1296 O O . SER A 1 165 ? 9.450 8.142 18.010 1.00 48.28 165 SER A O 1
ATOM 1298 N N . LYS A 1 166 ? 9.514 7.339 15.893 1.00 53.44 166 LYS A N 1
ATOM 1299 C CA . LYS A 1 166 ? 8.648 6.173 16.072 1.00 53.44 166 LYS A CA 1
ATOM 1300 C C . LYS A 1 166 ? 9.516 4.927 16.007 1.00 53.44 166 LYS A C 1
ATOM 1302 O O . LYS A 1 166 ? 10.352 4.864 15.078 1.00 53.44 166 LYS A O 1
#

pLDDT: mean 79.75, std 14.89, range [44.06, 98.12]

Radius of gyration: 15.3 Å; chains: 1; bounding box: 38×33×38 Å

Organism: NCBI:txid1073089

Foldseek 3Di:
DEDEAADDDPDDPVCQPLQVVVCVLVDQVYAYYAYAAHAQALCPNNDDPLVVQFLRHNHQYYAYHYCADALNNLLSSLRRHNAHAYYHAHHDDDPPPPDDDHQFHDLVSNQNSVVSHLAHYAEAHYAADGDHPPDDDQQPAAHASLSRPRHNYYHYSHHHPVPDPD

Secondary structure (DSSP, 8-state):
-EEEEE----S-TT--THHHHHHHHT-TT--EEEEEEEEE-TT-S--SSGGGTTTTB---EEEEEEEEE-HHHHHHHHHSBS--SEEEEEEPP-TT-TT--S----HHHHHHHHHTTTTT--EEEE-S----TT---GGG-EE--TT-TT--EEESSSEETT----